Protein AF-A0A1G2D7G0-F1 (afdb_monomer_lite)

pLDDT: mean 83.61, std 12.35, range [47.12, 95.38]

Sequence (82 aa):
MLASSLSQLSFHIPVTPQLLLIILALLIAAWGVYTLIIRYHWKHYSTRKAEMFTMSFFYFTGSFIIIGFMCLFAFLYFTSTI

Radius of gyration: 20.19 Å; chains: 1; bounding box: 64×28×44 Å

Structure (mmCIF, N/CA/C/O backbone):
data_AF-A0A1G2D7G0-F1
#
_entry.id   AF-A0A1G2D7G0-F1
#
loop_
_atom_site.group_PDB
_atom_site.id
_atom_site.type_symbol
_atom_site.label_atom_id
_atom_site.label_alt_id
_atom_site.label_comp_id
_atom_site.label_asym_id
_atom_site.label_entity_id
_atom_site.label_seq_id
_atom_site.pdbx_PDB_ins_code
_atom_site.Cartn_x
_atom_site.Cartn_y
_atom_site.Cartn_z
_atom_site.occupancy
_atom_site.B_iso_or_equiv
_atom_site.auth_seq_id
_atom_site.auth_comp_id
_atom_site.auth_asym_id
_atom_site.auth_atom_id
_atom_site.pdbx_PDB_model_num
ATOM 1 N N . MET A 1 1 ? 45.435 -20.055 1.074 1.00 47.12 1 MET A N 1
ATOM 2 C CA . MET A 1 1 ? 44.800 -19.060 0.179 1.00 47.12 1 MET A CA 1
ATOM 3 C C . MET A 1 1 ? 43.414 -19.564 -0.238 1.00 47.12 1 MET A C 1
ATOM 5 O O . MET A 1 1 ? 43.249 -20.024 -1.354 1.00 47.12 1 MET A O 1
ATOM 9 N N . LEU A 1 2 ? 42.434 -19.552 0.675 1.00 52.81 2 LEU A N 1
ATOM 10 C CA . LEU A 1 2 ? 41.082 -20.121 0.473 1.00 52.81 2 LEU A CA 1
ATOM 11 C C . LEU A 1 2 ? 39.986 -19.136 0.932 1.00 52.81 2 LEU A C 1
ATOM 13 O O . LEU A 1 2 ? 39.001 -19.526 1.544 1.00 52.81 2 LEU A O 1
ATOM 17 N N . ALA A 1 3 ? 40.186 -17.837 0.702 1.00 54.97 3 ALA A N 1
ATOM 18 C CA . ALA A 1 3 ? 39.286 -16.788 1.198 1.00 54.97 3 ALA A CA 1
ATOM 19 C C . ALA A 1 3 ? 38.916 -15.745 0.127 1.00 54.97 3 ALA A C 1
ATOM 21 O O . ALA A 1 3 ? 38.627 -14.604 0.461 1.00 54.97 3 ALA A O 1
ATOM 22 N N . SER A 1 4 ? 38.954 -16.107 -1.162 1.00 57.47 4 SER A N 1
ATOM 23 C CA . SER A 1 4 ? 38.709 -15.163 -2.268 1.00 57.47 4 SER A CA 1
ATOM 24 C C . SER A 1 4 ? 37.532 -15.517 -3.180 1.00 57.47 4 SER A C 1
ATOM 26 O O . SER A 1 4 ? 37.197 -14.724 -4.050 1.00 57.47 4 SER A O 1
ATOM 28 N N . SER A 1 5 ? 36.868 -16.664 -2.996 1.00 56.00 5 SER A N 1
ATOM 29 C CA . SER A 1 5 ? 35.731 -17.071 -3.841 1.00 56.00 5 SER A CA 1
ATOM 30 C C . SER A 1 5 ? 34.356 -16.658 -3.301 1.00 56.00 5 SER A C 1
ATOM 32 O O . SER A 1 5 ? 33.374 -16.733 -4.031 1.00 56.00 5 SER A O 1
ATOM 34 N N . LEU A 1 6 ? 34.265 -16.189 -2.050 1.00 55.72 6 LEU A N 1
ATOM 35 C CA . LEU A 1 6 ? 33.006 -15.724 -1.445 1.00 55.72 6 LEU A CA 1
ATOM 36 C C . LEU A 1 6 ? 32.755 -14.216 -1.607 1.00 55.72 6 LEU A C 1
ATOM 38 O O . LEU A 1 6 ? 31.617 -13.781 -1.468 1.00 55.72 6 LEU A O 1
ATOM 42 N N . SER A 1 7 ? 33.771 -13.411 -1.939 1.00 56.38 7 SER A N 1
ATOM 43 C CA . SER A 1 7 ? 33.631 -11.949 -2.075 1.00 56.38 7 SER A CA 1
ATOM 44 C C . SER A 1 7 ? 33.117 -11.487 -3.445 1.00 56.38 7 SER A C 1
ATOM 46 O O . SER A 1 7 ? 33.033 -10.286 -3.684 1.00 56.38 7 SER A O 1
ATOM 48 N N . GLN A 1 8 ? 32.786 -12.416 -4.349 1.00 57.22 8 GLN A N 1
ATOM 49 C CA . GLN A 1 8 ? 32.340 -12.121 -5.718 1.00 57.22 8 GLN A CA 1
ATOM 50 C C . GLN A 1 8 ? 30.889 -12.523 -6.015 1.00 57.22 8 GLN A C 1
ATOM 52 O O . GLN A 1 8 ? 30.427 -12.353 -7.140 1.00 57.22 8 GLN A O 1
ATOM 57 N N . LEU A 1 9 ? 30.138 -12.991 -5.016 1.00 57.62 9 LEU A N 1
ATOM 58 C CA . LEU A 1 9 ? 28.686 -13.145 -5.118 1.00 57.62 9 LEU A CA 1
ATOM 59 C C . LEU A 1 9 ? 27.989 -11.840 -4.712 1.00 57.62 9 LEU A C 1
ATOM 61 O O . LEU A 1 9 ? 27.243 -11.769 -3.739 1.00 57.62 9 LEU A O 1
ATOM 65 N N . SER A 1 10 ? 28.231 -10.784 -5.488 1.00 63.69 10 SER A N 1
ATOM 66 C CA . SER A 1 10 ? 27.367 -9.604 -5.476 1.00 63.69 10 SER A CA 1
ATOM 67 C C . SER A 1 10 ? 26.052 -9.985 -6.152 1.00 63.69 10 SER A C 1
ATOM 69 O O . SER A 1 10 ? 25.897 -9.827 -7.361 1.00 63.69 10 SER A O 1
ATOM 71 N N . PHE A 1 11 ? 25.115 -10.541 -5.381 1.00 63.91 11 PHE A N 1
ATOM 72 C CA . PHE A 1 11 ? 23.741 -10.772 -5.826 1.00 63.91 11 PHE A CA 1
ATOM 73 C C . PHE A 1 11 ? 23.089 -9.421 -6.141 1.00 63.91 11 PHE A C 1
ATOM 75 O O . PHE A 1 11 ? 22.562 -8.740 -5.265 1.00 63.91 11 PHE A O 1
ATOM 82 N N . HIS A 1 12 ? 23.151 -9.017 -7.406 1.00 71.88 12 HIS A N 1
ATOM 83 C CA . HIS A 1 12 ? 22.419 -7.868 -7.914 1.00 71.88 12 HIS A CA 1
ATOM 84 C C . HIS A 1 12 ? 21.091 -8.389 -8.458 1.00 71.88 12 HIS A C 1
ATOM 86 O O . HIS A 1 12 ? 21.046 -8.973 -9.538 1.00 71.88 12 HIS A O 1
ATOM 92 N N . ILE A 1 13 ? 20.014 -8.254 -7.682 1.00 75.00 13 ILE A N 1
ATOM 93 C CA . ILE A 1 13 ? 18.672 -8.575 -8.175 1.00 75.00 13 ILE A CA 1
ATOM 94 C C . ILE A 1 13 ? 18.247 -7.397 -9.055 1.00 75.00 13 ILE A C 1
ATOM 96 O O . ILE A 1 13 ? 18.097 -6.292 -8.529 1.00 75.00 13 ILE A O 1
ATOM 100 N N . PRO A 1 14 ? 18.081 -7.582 -10.376 1.00 77.69 14 PRO A N 1
ATOM 101 C CA . PRO A 1 14 ? 17.650 -6.497 -11.240 1.00 77.69 14 PRO A CA 1
ATOM 102 C C . PRO A 1 14 ? 16.229 -6.084 -10.846 1.00 77.69 14 PRO A C 1
ATOM 104 O O . PRO A 1 14 ? 15.277 -6.855 -10.982 1.00 77.69 14 PRO A O 1
ATOM 107 N N . VAL A 1 15 ? 16.085 -4.863 -10.332 1.00 82.75 15 VAL A N 1
ATOM 108 C CA . VAL A 1 15 ? 14.783 -4.288 -9.985 1.00 82.75 15 VAL A CA 1
ATOM 109 C C . VAL A 1 15 ? 14.158 -3.750 -11.266 1.00 82.75 15 VAL A C 1
ATOM 111 O O . VAL A 1 15 ? 14.427 -2.624 -11.679 1.00 82.75 15 VAL A O 1
ATOM 114 N N . THR A 1 16 ? 13.361 -4.583 -11.934 1.00 85.69 16 THR A N 1
ATOM 115 C CA . THR A 1 16 ? 12.674 -4.179 -13.164 1.00 85.69 16 THR A CA 1
ATOM 116 C C . THR A 1 16 ? 11.424 -3.348 -12.851 1.00 85.69 16 THR A C 1
ATOM 118 O O . THR A 1 16 ? 10.781 -3.556 -11.814 1.00 85.69 16 THR A O 1
ATOM 121 N N . PRO A 1 17 ? 11.012 -2.437 -13.749 1.00 82.56 17 PRO A N 1
ATOM 122 C CA . PRO A 1 17 ? 9.771 -1.682 -13.578 1.00 82.56 17 PRO A CA 1
ATOM 123 C C . PRO A 1 17 ? 8.537 -2.587 -13.414 1.00 82.56 17 PRO A C 1
ATOM 125 O O . PRO A 1 17 ? 7.649 -2.298 -12.614 1.00 82.56 17 PRO A O 1
ATOM 128 N N . GLN A 1 18 ? 8.503 -3.730 -14.110 1.00 83.75 18 GLN A N 1
ATOM 129 C CA . GLN A 1 18 ? 7.436 -4.725 -13.984 1.00 83.75 18 GLN A CA 1
ATOM 130 C C . GLN A 1 18 ? 7.400 -5.350 -12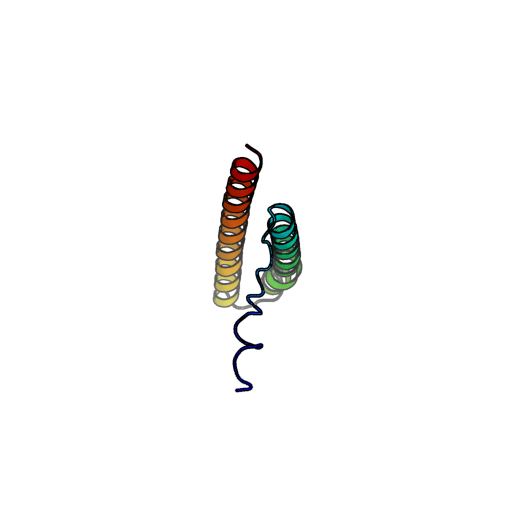.583 1.00 83.75 18 GLN A C 1
ATOM 132 O O . GLN A 1 18 ? 6.319 -5.518 -12.022 1.00 83.75 18 GLN A O 1
ATOM 137 N N . LEU A 1 19 ? 8.563 -5.657 -11.994 1.00 87.25 19 LEU A N 1
ATOM 138 C CA . LEU A 1 19 ? 8.647 -6.186 -10.631 1.00 87.25 19 LEU A CA 1
ATOM 139 C C . LEU A 1 19 ? 8.071 -5.189 -9.615 1.00 87.25 19 LE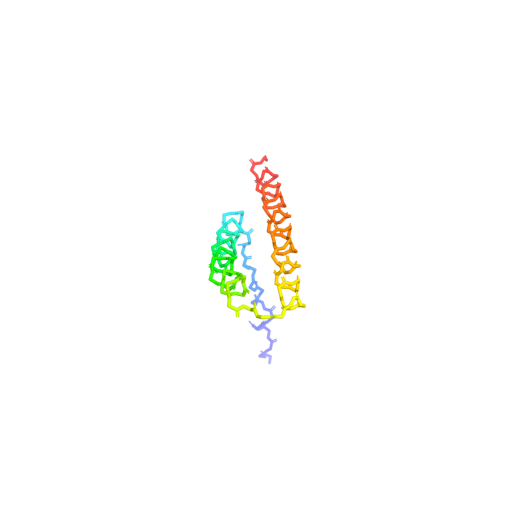U A C 1
ATOM 141 O O . LEU A 1 19 ? 7.288 -5.581 -8.751 1.00 87.25 19 LEU A O 1
ATOM 145 N N . LEU A 1 20 ? 8.401 -3.901 -9.748 1.00 88.88 20 LEU A N 1
ATOM 146 C CA . LEU A 1 20 ? 7.872 -2.844 -8.878 1.00 88.88 20 LEU A CA 1
ATOM 147 C C . LEU A 1 20 ? 6.346 -2.717 -8.984 1.00 88.88 20 LEU A C 1
ATOM 149 O O . LEU A 1 20 ? 5.666 -2.618 -7.962 1.00 88.88 20 LEU A O 1
ATOM 153 N N . LEU A 1 21 ? 5.791 -2.784 -10.199 1.00 87.19 21 LEU A N 1
ATOM 154 C CA . LEU A 1 21 ? 4.340 -2.754 -10.416 1.00 87.19 21 LEU A CA 1
ATOM 155 C C . LEU A 1 21 ? 3.630 -3.980 -9.824 1.00 87.19 21 LEU A C 1
ATOM 157 O O . LEU A 1 21 ? 2.556 -3.835 -9.241 1.00 87.19 21 LEU A O 1
ATOM 161 N N . ILE A 1 22 ? 4.227 -5.172 -9.915 1.00 90.88 22 ILE A N 1
ATOM 162 C CA . ILE A 1 22 ? 3.680 -6.391 -9.296 1.00 90.88 22 ILE A CA 1
ATOM 163 C C . ILE A 1 22 ? 3.664 -6.260 -7.770 1.00 90.88 22 ILE A C 1
ATOM 165 O O . ILE A 1 22 ? 2.647 -6.545 -7.138 1.00 90.88 22 ILE A O 1
ATOM 169 N N . ILE A 1 23 ? 4.761 -5.792 -7.168 1.00 92.44 23 ILE A N 1
ATOM 170 C CA . ILE A 1 23 ? 4.841 -5.568 -5.716 1.00 92.44 23 ILE A CA 1
ATOM 171 C C . ILE A 1 23 ? 3.784 -4.553 -5.274 1.00 92.44 23 ILE A C 1
ATOM 173 O O . ILE A 1 23 ? 3.086 -4.773 -4.285 1.00 92.44 23 ILE A O 1
ATOM 177 N N . LEU A 1 24 ? 3.617 -3.466 -6.027 1.00 92.31 24 LEU A N 1
ATOM 178 C CA . LEU A 1 24 ? 2.591 -2.462 -5.769 1.00 92.31 24 LEU A CA 1
ATOM 179 C C . LEU A 1 24 ? 1.175 -3.041 -5.863 1.00 92.31 24 LEU A C 1
ATOM 181 O O . LEU A 1 24 ? 0.348 -2.757 -5.000 1.00 92.31 24 LEU A O 1
ATOM 185 N N . ALA A 1 25 ? 0.894 -3.885 -6.856 1.00 92.62 25 ALA A N 1
ATOM 186 C CA . ALA A 1 25 ? -0.397 -4.558 -6.974 1.00 92.62 25 ALA A CA 1
ATOM 187 C C . ALA A 1 25 ? -0.680 -5.470 -5.766 1.00 92.62 25 ALA A C 1
ATOM 189 O O . ALA A 1 25 ? -1.787 -5.451 -5.226 1.00 92.62 25 ALA A O 1
ATOM 190 N N . LEU A 1 26 ? 0.325 -6.216 -5.292 1.00 95.38 26 LEU A N 1
ATOM 191 C CA . LEU A 1 26 ? 0.211 -7.037 -4.081 1.00 95.38 26 LEU A CA 1
ATOM 192 C C . LEU A 1 26 ? -0.029 -6.181 -2.831 1.00 95.38 26 LEU A C 1
ATOM 194 O O . LEU A 1 26 ? -0.877 -6.524 -2.007 1.00 95.38 26 LEU A O 1
ATOM 198 N N . LEU A 1 27 ? 0.665 -5.047 -2.709 1.00 94.25 27 LEU A N 1
ATOM 199 C CA . LEU A 1 27 ? 0.447 -4.082 -1.629 1.00 94.25 27 LEU A CA 1
ATOM 200 C C . LEU A 1 27 ? -0.975 -3.516 -1.656 1.00 94.25 27 LEU A C 1
ATOM 202 O O . LEU A 1 27 ? -1.624 -3.470 -0.614 1.00 94.25 27 LEU A O 1
ATOM 206 N N . ILE A 1 28 ? -1.489 -3.145 -2.832 1.00 94.00 28 ILE A N 1
ATOM 207 C CA . ILE A 1 28 ? -2.872 -2.677 -3.006 1.00 94.00 28 ILE A CA 1
ATOM 208 C C . ILE A 1 28 ? -3.866 -3.772 -2.607 1.00 94.00 28 ILE A C 1
ATOM 210 O O . ILE A 1 28 ? -4.838 -3.485 -1.911 1.00 94.00 28 ILE A O 1
ATOM 214 N N . ALA A 1 29 ? -3.627 -5.027 -2.994 1.00 94.62 29 ALA A N 1
ATOM 215 C CA . ALA A 1 29 ? -4.492 -6.144 -2.623 1.00 94.62 29 ALA A CA 1
ATOM 216 C C . ALA A 1 29 ? -4.511 -6.370 -1.102 1.00 94.62 29 ALA A C 1
ATOM 218 O O . ALA A 1 29 ? -5.584 -6.422 -0.499 1.00 94.62 29 ALA A O 1
ATOM 219 N N . ALA A 1 30 ? -3.338 -6.432 -0.463 1.00 92.38 30 ALA A N 1
ATOM 220 C CA . ALA A 1 30 ? -3.218 -6.565 0.990 1.00 92.38 30 ALA A CA 1
ATOM 221 C C . ALA A 1 30 ? -3.878 -5.387 1.725 1.00 92.38 30 ALA A C 1
ATOM 223 O O . ALA A 1 30 ? -4.583 -5.571 2.721 1.00 92.38 30 ALA A O 1
ATOM 224 N N . TRP A 1 31 ? -3.716 -4.176 1.194 1.00 94.25 31 TRP A N 1
ATOM 225 C CA . TRP A 1 31 ? -4.377 -2.981 1.700 1.00 94.25 31 TRP A CA 1
ATOM 226 C C . TRP A 1 31 ? -5.897 -3.040 1.556 1.00 94.25 31 TRP A C 1
ATOM 228 O O . TRP A 1 31 ? -6.628 -2.677 2.480 1.00 94.25 31 TRP A O 1
ATOM 238 N N . GLY A 1 32 ? -6.390 -3.552 0.430 1.00 90.88 32 GLY A N 1
ATOM 239 C CA . GLY A 1 32 ? -7.806 -3.819 0.206 1.00 90.88 32 GLY A CA 1
ATOM 240 C C . GLY A 1 32 ? -8.368 -4.775 1.254 1.00 90.88 32 GLY A C 1
ATOM 241 O O . GLY A 1 32 ? -9.398 -4.479 1.854 1.00 90.88 32 GLY A O 1
ATOM 242 N N . VAL A 1 33 ? -7.654 -5.862 1.562 1.00 92.56 33 VAL A N 1
ATOM 243 C CA . VAL A 1 33 ? -8.032 -6.813 2.623 1.00 92.56 33 VAL A CA 1
ATOM 244 C C . VAL A 1 33 ? -8.088 -6.129 3.992 1.00 92.56 33 VAL A C 1
ATOM 246 O O . VAL A 1 33 ? -9.090 -6.258 4.697 1.00 92.56 33 VAL A O 1
ATOM 249 N N . TYR A 1 34 ? -7.066 -5.350 4.360 1.00 90.81 34 TYR A N 1
ATOM 250 C CA . TYR A 1 34 ? -7.078 -4.558 5.597 1.00 90.81 34 TYR A CA 1
ATOM 251 C C . TYR A 1 34 ? -8.302 -3.628 5.658 1.00 90.81 34 TYR A C 1
ATOM 253 O O . TYR A 1 34 ? -9.016 -3.562 6.662 1.00 90.81 34 TYR A O 1
ATOM 261 N N . THR A 1 35 ? -8.591 -2.943 4.556 1.00 88.75 35 THR A N 1
ATOM 262 C CA . THR A 1 35 ? -9.684 -1.971 4.475 1.00 88.75 35 THR A CA 1
ATOM 263 C C . THR A 1 35 ? -11.060 -2.636 4.547 1.00 88.75 35 THR A C 1
ATOM 265 O O . THR A 1 35 ? -11.970 -2.118 5.196 1.00 88.75 35 THR A O 1
ATOM 268 N N . LEU A 1 36 ? -11.231 -3.781 3.892 1.00 90.56 36 LEU A N 1
ATOM 269 C CA . LEU A 1 36 ? -12.513 -4.477 3.813 1.00 90.56 36 LEU A CA 1
ATOM 270 C C . LEU A 1 36 ? -12.810 -5.311 5.049 1.00 90.56 36 LEU A C 1
ATOM 272 O O . LEU A 1 36 ? -13.964 -5.387 5.442 1.00 90.56 36 LEU A O 1
ATOM 276 N N . ILE A 1 37 ? -11.802 -5.932 5.661 1.00 91.00 37 ILE A N 1
ATOM 277 C CA . ILE A 1 37 ? -12.011 -6.826 6.803 1.00 91.00 37 ILE A CA 1
ATOM 278 C C . ILE A 1 37 ? -11.801 -6.064 8.104 1.00 91.00 37 ILE A C 1
ATOM 280 O O . ILE A 1 37 ? -12.729 -5.915 8.898 1.00 91.00 37 ILE A O 1
ATOM 284 N N . ILE A 1 38 ? -10.589 -5.548 8.319 1.00 85.25 38 ILE A N 1
ATOM 285 C CA . ILE A 1 38 ? -10.191 -4.981 9.611 1.00 85.25 38 ILE A CA 1
ATOM 286 C C . ILE A 1 38 ? -10.971 -3.696 9.860 1.00 85.25 38 ILE A C 1
ATOM 288 O O . ILE A 1 38 ? -11.700 -3.598 10.847 1.00 85.25 38 ILE A O 1
ATOM 292 N N . ARG A 1 39 ? -10.912 -2.723 8.948 1.00 85.69 39 ARG A N 1
ATOM 293 C CA . ARG A 1 39 ? -11.638 -1.460 9.147 1.00 85.69 39 ARG A CA 1
ATOM 294 C C . ARG A 1 39 ? -13.153 -1.667 9.219 1.00 85.69 39 ARG A C 1
ATOM 296 O O . ARG A 1 39 ? -13.804 -1.001 10.023 1.00 85.69 39 ARG A O 1
ATOM 303 N N . TYR A 1 40 ? -13.720 -2.576 8.424 1.00 87.44 40 TYR A N 1
ATOM 304 C CA . TYR A 1 40 ? -15.145 -2.908 8.519 1.00 87.44 40 TYR A CA 1
ATOM 305 C C . TYR A 1 40 ? -15.506 -3.456 9.900 1.00 87.44 40 TYR A C 1
ATOM 307 O O . TYR A 1 40 ? -16.473 -2.983 10.501 1.00 87.44 40 TYR A O 1
ATOM 315 N N . HIS A 1 41 ? -14.711 -4.400 10.412 1.00 89.00 41 HIS A N 1
ATOM 316 C CA . HIS A 1 41 ? -14.917 -4.992 11.725 1.00 89.00 41 HIS A CA 1
ATOM 317 C C . HIS A 1 41 ? -14.879 -3.922 12.820 1.00 89.00 41 HIS A C 1
ATOM 319 O O . HIS A 1 41 ? -15.836 -3.772 13.573 1.00 89.00 41 HIS A O 1
ATOM 325 N N . TRP A 1 42 ? -13.835 -3.092 12.853 1.00 84.88 42 TRP A N 1
ATOM 326 C CA . TRP A 1 42 ? -13.726 -2.031 13.856 1.00 84.88 42 TRP A CA 1
ATOM 327 C C . TRP A 1 42 ? -14.831 -0.980 13.730 1.00 84.88 42 TRP A C 1
ATOM 329 O O . TRP A 1 42 ? -15.302 -0.475 14.740 1.00 84.88 42 TRP A O 1
ATOM 339 N N . 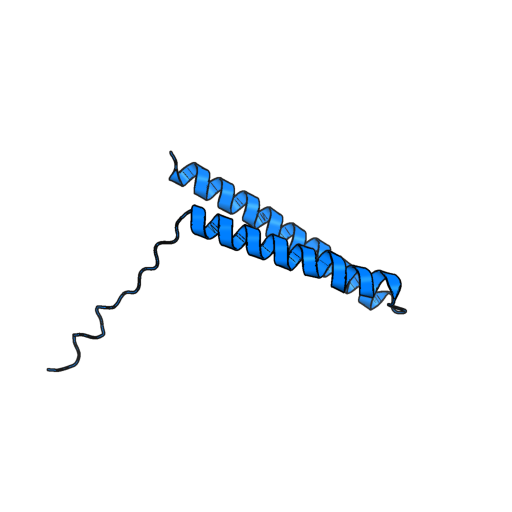LYS A 1 43 ? -15.309 -0.679 12.520 1.00 82.62 43 LYS A N 1
ATOM 340 C CA . LYS A 1 43 ? -16.416 0.268 12.335 1.00 82.62 43 LYS A CA 1
ATOM 341 C C . LYS A 1 43 ? -17.752 -0.250 12.886 1.00 82.62 43 LYS A C 1
ATOM 343 O O . LYS A 1 43 ? -18.546 0.556 13.358 1.00 82.62 43 LYS A O 1
ATOM 348 N N . HIS A 1 44 ? -18.015 -1.554 12.795 1.00 86.69 44 HIS A N 1
ATOM 349 C CA . HIS A 1 44 ? -19.310 -2.133 13.181 1.00 86.69 44 HIS A CA 1
ATOM 350 C C . HIS A 1 44 ? -19.323 -2.723 14.592 1.00 86.69 44 HIS A C 1
ATOM 352 O O . HIS A 1 44 ? -20.370 -2.724 15.231 1.00 86.69 44 HIS A O 1
ATOM 358 N N . TYR A 1 45 ? -18.182 -3.209 15.080 1.00 86.19 45 TYR A N 1
ATOM 359 C CA . TYR A 1 45 ? -18.090 -3.922 16.355 1.00 86.19 45 TYR A CA 1
ATOM 360 C C . TYR A 1 45 ? -17.331 -3.147 17.442 1.00 86.19 45 TYR A C 1
ATOM 362 O O . TYR A 1 45 ? -17.377 -3.547 18.604 1.00 86.19 45 TYR A O 1
ATOM 370 N N . SER A 1 46 ? -16.648 -2.039 17.121 1.00 82.31 46 SER A N 1
ATOM 371 C CA . SER A 1 46 ? -15.970 -1.249 18.157 1.00 82.31 46 SER A CA 1
ATOM 372 C C . SER A 1 46 ? -16.961 -0.416 18.961 1.00 82.31 46 SER A C 1
ATOM 374 O O . SER A 1 46 ? -17.767 0.340 18.420 1.00 82.31 46 SER A O 1
ATOM 376 N N . THR A 1 47 ? -16.835 -0.493 20.281 1.00 82.56 47 THR A N 1
ATOM 377 C CA . THR A 1 47 ? -17.561 0.355 21.234 1.00 82.56 47 THR A CA 1
ATOM 378 C C . THR A 1 47 ? -16.759 1.595 21.643 1.00 82.56 47 THR A C 1
ATOM 380 O O . THR A 1 47 ? -17.289 2.488 22.307 1.00 82.56 47 THR A O 1
ATOM 383 N N . ARG A 1 48 ? -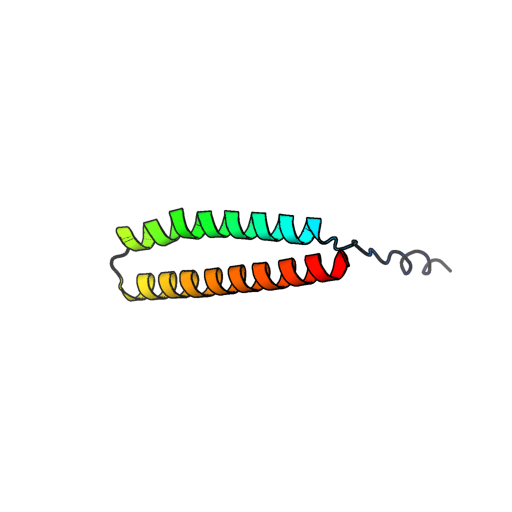15.483 1.696 21.241 1.00 86.50 48 ARG A N 1
ATOM 384 C CA . ARG A 1 48 ? -14.549 2.736 21.692 1.00 86.50 48 ARG A CA 1
ATOM 385 C C . ARG A 1 48 ? -14.158 3.664 20.547 1.00 86.50 48 ARG A C 1
ATOM 387 O O . ARG A 1 48 ? -13.478 3.291 19.596 1.00 86.50 48 ARG A O 1
ATOM 394 N N . LYS A 1 49 ? -14.510 4.943 20.695 1.00 83.56 49 LYS A N 1
ATOM 395 C CA . LYS A 1 49 ? -14.231 5.991 19.695 1.00 83.56 49 LYS A CA 1
ATOM 396 C C . LYS A 1 49 ? -12.736 6.156 19.383 1.00 83.56 49 LYS A C 1
ATOM 398 O O . LYS A 1 49 ? -12.391 6.435 18.239 1.00 83.56 49 LYS A O 1
ATOM 403 N N . ALA A 1 50 ? -11.862 5.956 20.373 1.00 86.38 50 ALA A N 1
ATOM 404 C CA . ALA A 1 50 ? -10.412 6.049 20.192 1.00 86.38 50 ALA A CA 1
ATOM 405 C C . ALA A 1 50 ? -9.872 4.983 19.222 1.00 86.38 50 ALA A C 1
ATOM 407 O O . ALA A 1 50 ? -9.061 5.292 18.355 1.00 86.38 50 ALA A O 1
ATOM 408 N N . GLU A 1 51 ? -10.374 3.749 19.305 1.00 84.56 51 GLU A N 1
ATOM 409 C CA . GLU A 1 51 ? -9.963 2.652 18.421 1.00 84.56 51 GLU A CA 1
ATOM 410 C C . GLU A 1 51 ? -10.422 2.917 16.977 1.00 84.56 51 GLU A C 1
ATOM 412 O O . GLU A 1 51 ? -9.645 2.746 16.037 1.00 84.56 51 GLU A O 1
ATOM 417 N N . MET A 1 52 ? -11.635 3.450 16.788 1.00 85.12 52 MET A N 1
ATOM 418 C CA . MET A 1 52 ? -12.114 3.879 15.467 1.00 85.12 52 MET A CA 1
ATOM 419 C C . MET A 1 52 ? -11.297 5.030 14.863 1.00 85.12 52 MET A C 1
ATOM 421 O O . MET A 1 52 ? -11.071 5.046 13.647 1.00 85.12 52 MET A O 1
ATOM 425 N N . PHE A 1 53 ? -10.845 5.985 15.683 1.00 88.75 53 PHE A N 1
ATOM 426 C CA . PHE A 1 53 ? -9.974 7.068 15.225 1.00 88.75 53 PHE A CA 1
ATOM 427 C C . PHE A 1 53 ? -8.627 6.522 14.750 1.00 88.75 53 PHE A C 1
ATOM 429 O O . PHE A 1 53 ? -8.230 6.793 13.619 1.00 88.75 53 PHE A O 1
ATOM 436 N N . THR A 1 54 ? -7.973 5.689 15.561 1.00 88.56 54 THR A N 1
ATOM 437 C CA . THR A 1 54 ? -6.694 5.060 15.212 1.00 88.56 54 THR A CA 1
ATOM 438 C C . THR A 1 54 ? -6.798 4.252 13.917 1.00 88.56 54 THR A C 1
ATOM 440 O O . THR A 1 54 ? -5.965 4.405 13.026 1.00 88.56 54 THR A O 1
ATOM 443 N N . MET A 1 55 ? -7.859 3.457 13.744 1.00 87.25 55 MET A N 1
ATOM 444 C CA . MET A 1 55 ? -8.080 2.698 12.503 1.00 87.25 55 MET A CA 1
ATOM 445 C C . MET A 1 55 ? -8.333 3.602 11.292 1.00 87.25 55 MET A C 1
ATOM 447 O O . MET A 1 55 ? -7.885 3.305 10.186 1.00 87.25 55 MET A O 1
ATOM 451 N N . SER A 1 56 ? -9.020 4.730 11.484 1.00 88.38 56 SER A N 1
ATOM 452 C CA . SER A 1 56 ? -9.219 5.717 10.418 1.00 88.38 56 SER A CA 1
ATOM 453 C C . SER A 1 56 ? -7.913 6.420 10.050 1.00 88.38 56 SER A C 1
ATOM 455 O O . SER A 1 56 ? -7.637 6.600 8.868 1.00 88.38 56 SER A O 1
ATOM 457 N N . PHE A 1 57 ? -7.082 6.761 11.037 1.00 90.81 57 PHE A N 1
ATOM 458 C CA . PHE A 1 57 ? -5.756 7.335 10.818 1.00 90.81 57 PHE A CA 1
ATOM 459 C C . PHE A 1 57 ? -4.854 6.382 10.028 1.00 90.81 57 PHE A C 1
ATOM 461 O O . PHE A 1 57 ? -4.261 6.794 9.029 1.00 90.81 57 PHE A O 1
ATOM 468 N N . PHE A 1 58 ? -4.804 5.101 10.410 1.00 89.81 58 PHE A N 1
ATOM 469 C CA . PHE A 1 58 ? -4.081 4.083 9.646 1.00 89.81 58 PHE A CA 1
ATOM 470 C C . PHE A 1 58 ? -4.612 3.976 8.221 1.00 89.81 58 PHE A C 1
ATOM 472 O O . PHE A 1 58 ? -3.817 4.002 7.285 1.00 89.81 58 PHE A O 1
ATOM 479 N N . TYR A 1 59 ? -5.934 3.942 8.039 1.00 90.56 59 TYR A N 1
ATOM 480 C CA . TYR A 1 59 ? -6.546 3.908 6.714 1.00 90.56 59 TYR A CA 1
ATOM 481 C C . TYR A 1 59 ? -6.132 5.102 5.830 1.00 90.56 59 TYR A C 1
ATOM 483 O O . TYR A 1 59 ? -5.757 4.926 4.671 1.00 90.56 59 TYR A O 1
ATOM 491 N N . PHE A 1 60 ? -6.173 6.327 6.350 1.00 90.81 60 PHE A N 1
ATOM 492 C CA . PHE A 1 60 ? -5.766 7.494 5.564 1.00 90.81 60 PHE A CA 1
ATOM 493 C C . PHE A 1 60 ? -4.270 7.475 5.254 1.00 90.81 60 PHE A C 1
ATOM 495 O O . PHE A 1 60 ? -3.877 7.695 4.110 1.00 90.81 60 PHE A O 1
ATOM 502 N N . THR A 1 61 ? -3.449 7.145 6.250 1.00 94.38 61 THR A N 1
ATOM 503 C CA . THR A 1 61 ? -1.989 7.112 6.118 1.00 94.38 61 THR A CA 1
ATOM 504 C C . THR A 1 61 ? -1.543 6.058 5.107 1.00 94.38 61 THR A C 1
ATOM 506 O O . THR A 1 61 ? -0.797 6.372 4.184 1.00 94.38 61 THR A O 1
ATOM 509 N N . GLY A 1 62 ? -2.033 4.821 5.222 1.00 90.56 62 GLY A N 1
ATOM 510 C CA . GLY A 1 62 ? -1.669 3.751 4.291 1.00 90.56 62 GLY A CA 1
ATOM 511 C C . GLY A 1 62 ? -2.174 4.006 2.873 1.00 90.56 62 GLY A C 1
ATOM 512 O O . GLY A 1 62 ? -1.435 3.778 1.919 1.00 90.56 62 GLY A O 1
ATOM 513 N N . SER A 1 63 ? -3.370 4.584 2.715 1.00 92.56 63 SER A N 1
ATOM 514 C CA . SER A 1 63 ? -3.872 4.975 1.390 1.00 92.56 63 SER A CA 1
ATOM 515 C C . SER A 1 63 ? -2.996 6.058 0.751 1.00 92.56 63 SER A C 1
ATOM 517 O O . SER A 1 63 ? -2.674 5.966 -0.431 1.00 92.56 63 SER A O 1
ATOM 519 N N . PHE A 1 64 ? -2.558 7.053 1.530 1.00 95.12 64 PHE A N 1
ATOM 520 C CA . PHE A 1 64 ? -1.658 8.102 1.047 1.00 95.12 64 PHE A CA 1
ATOM 521 C C . PHE A 1 64 ? -0.293 7.541 0.627 1.00 95.12 64 PHE A C 1
ATOM 523 O O . PHE A 1 64 ? 0.212 7.891 -0.437 1.00 95.12 64 PHE A O 1
ATOM 530 N N . ILE A 1 65 ? 0.272 6.620 1.416 1.00 94.19 65 ILE A N 1
ATOM 531 C CA . ILE A 1 65 ? 1.530 5.931 1.087 1.00 94.19 65 ILE A CA 1
ATOM 532 C C . ILE A 1 65 ? 1.398 5.152 -0.224 1.00 94.19 65 ILE A C 1
ATOM 534 O O . ILE A 1 65 ? 2.267 5.258 -1.087 1.00 94.19 65 ILE A O 1
ATOM 538 N N . ILE A 1 66 ? 0.308 4.401 -0.402 1.00 94.25 66 ILE A N 1
ATOM 539 C CA . ILE A 1 66 ? 0.081 3.626 -1.627 1.00 94.25 66 ILE A CA 1
ATOM 540 C C . ILE A 1 66 ? -0.038 4.540 -2.839 1.00 94.25 66 ILE A C 1
ATOM 542 O O . ILE A 1 66 ? 0.609 4.274 -3.846 1.00 94.25 66 ILE A O 1
ATOM 546 N N . ILE A 1 67 ? -0.798 5.634 -2.743 1.00 94.69 67 ILE A N 1
ATOM 547 C CA . ILE A 1 67 ? -0.897 6.622 -3.827 1.00 94.69 67 ILE A CA 1
ATOM 548 C C . ILE A 1 67 ? 0.486 7.208 -4.143 1.00 94.69 67 ILE A C 1
ATOM 550 O O . ILE A 1 67 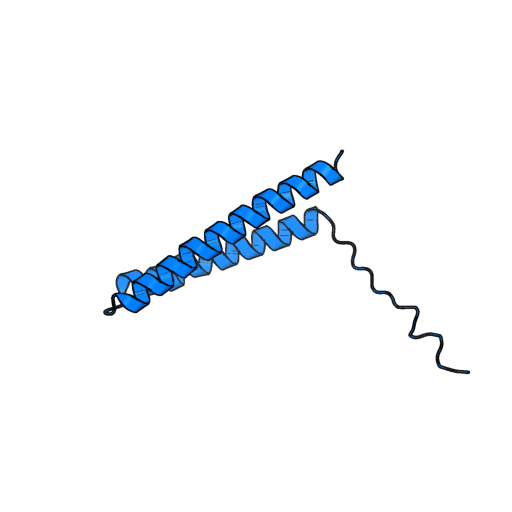? 0.857 7.313 -5.310 1.00 94.69 67 ILE A O 1
ATOM 554 N N . GLY A 1 68 ? 1.281 7.527 -3.118 1.00 94.44 68 GLY A N 1
ATOM 555 C CA . GLY A 1 68 ? 2.661 7.981 -3.283 1.00 94.44 68 GLY A CA 1
ATOM 556 C C . GLY A 1 68 ? 3.525 6.975 -4.049 1.00 94.44 68 GLY A C 1
ATOM 557 O O . GLY A 1 68 ? 4.196 7.352 -5.010 1.00 94.44 68 GLY A O 1
ATOM 558 N N . PHE A 1 69 ? 3.463 5.689 -3.688 1.00 94.44 69 PHE A N 1
ATOM 559 C CA . PHE A 1 69 ? 4.177 4.633 -4.411 1.00 94.44 69 PHE A CA 1
ATOM 560 C C . PHE A 1 69 ? 3.650 4.413 -5.826 1.00 94.44 69 PHE A C 1
ATOM 562 O O . PHE A 1 69 ? 4.455 4.191 -6.726 1.00 94.44 69 PHE A O 1
ATOM 569 N N . MET A 1 70 ? 2.340 4.532 -6.059 1.00 92.44 70 MET A N 1
ATOM 570 C CA . MET A 1 70 ? 1.772 4.485 -7.409 1.00 92.44 70 MET A CA 1
ATOM 571 C C . MET A 1 70 ? 2.375 5.576 -8.293 1.00 92.44 70 MET A C 1
ATOM 573 O O . MET A 1 70 ? 2.868 5.274 -9.378 1.00 92.44 70 MET A O 1
ATOM 577 N N . CYS A 1 71 ? 2.393 6.824 -7.819 1.00 93.44 71 CYS A N 1
ATOM 578 C CA . CYS A 1 71 ? 2.976 7.944 -8.557 1.00 93.44 71 CYS A CA 1
ATOM 579 C C . CYS A 1 71 ? 4.479 7.754 -8.792 1.00 93.44 71 CYS A C 1
ATOM 581 O O . CYS A 1 71 ? 4.952 7.939 -9.912 1.00 93.44 71 CYS A O 1
ATOM 583 N N . LEU A 1 72 ? 5.226 7.349 -7.759 1.00 92.69 72 LEU A N 1
ATOM 584 C CA . LEU A 1 72 ? 6.667 7.117 -7.858 1.00 92.69 72 LEU A CA 1
ATOM 585 C C . LEU A 1 72 ? 6.994 6.006 -8.862 1.00 92.69 72 LEU A C 1
ATOM 587 O O . LEU A 1 72 ? 7.874 6.175 -9.701 1.00 92.69 72 LEU A O 1
ATOM 591 N N . PHE A 1 73 ? 6.294 4.874 -8.800 1.00 91.00 73 PHE A N 1
ATOM 592 C CA . PHE A 1 73 ? 6.565 3.742 -9.687 1.00 91.00 73 PHE A CA 1
ATOM 593 C C . PHE A 1 73 ? 6.115 4.024 -11.117 1.00 91.00 73 PHE A C 1
ATOM 595 O O . PHE A 1 73 ? 6.819 3.641 -12.046 1.00 91.00 73 PHE A O 1
ATOM 602 N N . ALA A 1 74 ? 5.004 4.740 -11.308 1.00 87.12 74 ALA A N 1
ATOM 603 C CA . ALA A 1 74 ? 4.593 5.213 -12.627 1.00 87.12 74 ALA A CA 1
ATOM 604 C C . ALA A 1 74 ? 5.637 6.163 -13.236 1.00 87.12 74 ALA A C 1
ATOM 606 O O . ALA A 1 74 ? 5.979 6.022 -14.409 1.00 87.12 74 ALA A O 1
ATOM 607 N N . PHE A 1 75 ? 6.187 7.082 -12.435 1.00 88.81 75 PHE A N 1
ATOM 608 C CA . PHE A 1 75 ? 7.262 7.976 -12.863 1.00 88.81 75 PHE A CA 1
ATOM 609 C C . PHE A 1 75 ? 8.525 7.200 -13.256 1.00 88.81 75 PHE A 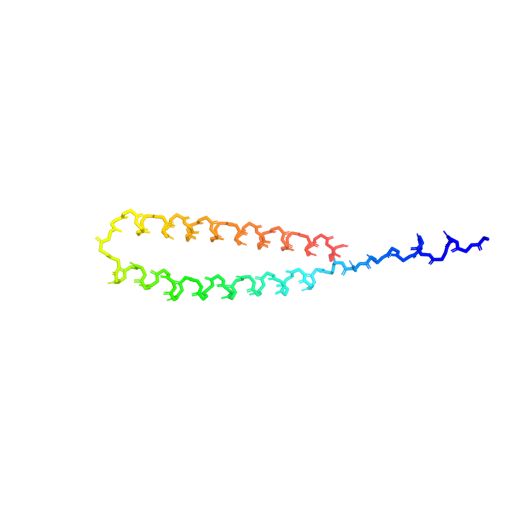C 1
ATOM 611 O O . PHE A 1 75 ? 9.028 7.382 -14.362 1.00 88.81 75 PHE A O 1
ATOM 618 N N . LEU A 1 76 ? 8.995 6.287 -12.398 1.00 87.06 76 LEU A N 1
ATOM 619 C CA . LEU A 1 76 ? 10.169 5.456 -12.685 1.00 87.06 76 LEU A CA 1
ATOM 620 C C . LEU A 1 76 ? 9.971 4.605 -13.944 1.00 87.06 76 LEU A C 1
ATOM 622 O O . LEU A 1 76 ? 10.863 4.556 -14.790 1.00 87.06 76 LEU A O 1
ATOM 626 N N . TYR A 1 77 ? 8.795 3.985 -14.097 1.00 85.19 77 TYR A N 1
ATOM 627 C CA . TYR A 1 77 ? 8.432 3.231 -15.295 1.00 85.19 77 TYR A CA 1
ATOM 628 C C . TYR A 1 77 ? 8.542 4.113 -16.541 1.00 85.19 77 TYR A C 1
ATOM 630 O O . TYR A 1 77 ? 9.277 3.763 -17.460 1.00 85.19 77 TYR A O 1
ATOM 638 N N . PHE A 1 78 ? 7.903 5.286 -16.534 1.00 85.50 78 PHE A N 1
ATOM 639 C CA . PHE A 1 78 ? 7.936 6.226 -17.655 1.00 85.50 78 PHE A CA 1
ATOM 640 C C . PHE A 1 78 ? 9.367 6.635 -18.026 1.00 85.50 78 PHE A C 1
ATOM 642 O O . PHE A 1 78 ? 9.739 6.551 -19.194 1.00 85.50 78 PHE A O 1
ATOM 649 N N . THR A 1 79 ? 10.195 6.992 -17.038 1.00 86.25 79 THR A N 1
ATOM 650 C CA . THR A 1 79 ? 11.604 7.353 -17.273 1.00 86.25 79 THR A CA 1
ATOM 651 C C . THR A 1 79 ? 12.472 6.188 -17.738 1.00 86.25 79 THR A C 1
ATOM 653 O O . THR A 1 79 ? 13.484 6.422 -18.377 1.00 86.25 79 THR A O 1
ATOM 656 N N . SER A 1 80 ? 12.108 4.945 -17.415 1.00 79.69 80 SER A N 1
ATOM 657 C CA . SER A 1 80 ? 12.854 3.755 -17.847 1.00 79.69 80 SER A CA 1
ATOM 658 C C . SER A 1 80 ? 12.513 3.298 -19.267 1.00 79.69 80 SER A C 1
ATOM 660 O O . SER A 1 80 ? 13.256 2.517 -19.854 1.00 79.69 80 SER A O 1
ATOM 662 N N . THR A 1 81 ? 11.364 3.735 -19.789 1.00 69.00 81 THR A N 1
ATOM 663 C CA . THR A 1 81 ? 10.865 3.377 -21.126 1.00 69.00 81 THR A CA 1
ATOM 664 C C . THR A 1 81 ? 11.174 4.414 -22.208 1.00 69.00 81 THR A C 1
ATOM 666 O O . THR A 1 81 ? 10.937 4.124 -23.379 1.00 69.00 81 THR A O 1
ATOM 669 N N . ILE A 1 82 ? 11.657 5.601 -21.825 1.00 55.91 82 ILE A N 1
ATOM 670 C CA . ILE A 1 82 ? 12.183 6.646 -22.723 1.00 55.91 82 ILE A CA 1
ATOM 671 C C . ILE A 1 82 ? 13.684 6.431 -22.886 1.00 55.91 82 ILE A C 1
ATOM 673 O O . ILE A 1 82 ? 14.160 6.542 -24.036 1.00 55.91 82 ILE A O 1
#

Organism: NCBI:txid1798661

Foldseek 3Di:
DPPPPVVPPPPDDPPDLVNLVVVLVVLVVVLVCCVVPVLVCCVPPPPDPVSNVVSVVCNVVSVVVSVVSVVVSVVVNVVVVD

Secondary structure (DSSP, 8-state):
---SSSTT--------HHHHHHHHHHHHHHHHHIIIIIHHHHHHH---HHHHHHHHHHHHHHHHHHHHHHHHHHHHHHHHH-